Protein AF-A0A0L0N4A6-F1 (afdb_monomer_lite)

Radius of gyration: 18.91 Å; chains: 1; bounding box: 53×48×50 Å

Secondary structure (DSSP, 8-state):
-----------THHHHHHHHHHHGGGGTTTS-THHHHHHHHHHTT-HHHHHHHHHHHHHHHHTT--HHHHHHHHHHS-SSHHHHHHHHHTT--HHHHHHHHHHHHSSSPEEHHHHHHHHH--TT----SHHHHHHH----SSHHHHHHHHHHHTTTSEEE-TTT-EEEE--

pLDDT: mean 84.16, std 12.58, range [36.59, 94.56]

Structure (mmCIF, N/CA/C/O backbone):
data_AF-A0A0L0N4A6-F1
#
_entry.id   AF-A0A0L0N4A6-F1
#
loop_
_atom_site.group_PDB
_atom_site.id
_atom_site.type_symbol
_atom_site.label_atom_id
_atom_site.label_alt_id
_atom_site.label_comp_id
_atom_site.label_asym_id
_atom_site.label_entity_id
_atom_site.label_seq_id
_atom_site.pdbx_PDB_ins_code
_atom_site.Cartn_x
_atom_site.Cartn_y
_atom_site.Cartn_z
_atom_site.occupancy
_atom_site.B_iso_or_equiv
_atom_site.auth_seq_id
_atom_site.auth_comp_id
_atom_site.auth_asym_id
_atom_site.auth_atom_id
_atom_site.pdbx_PDB_model_num
ATOM 1 N N . MET A 1 1 ? -28.855 -33.349 -6.195 1.00 36.59 1 MET A N 1
ATOM 2 C CA . MET A 1 1 ? -28.254 -33.006 -4.891 1.00 36.59 1 MET A CA 1
ATOM 3 C C . MET A 1 1 ? -27.070 -32.122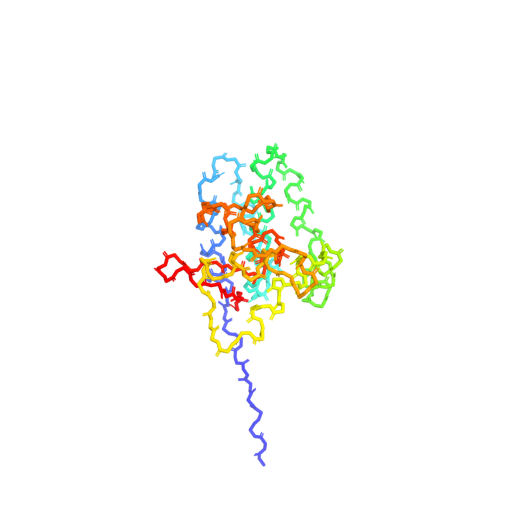 -5.211 1.00 36.59 1 MET A C 1
ATOM 5 O O . MET A 1 1 ? -25.987 -32.634 -5.456 1.00 36.59 1 MET A O 1
ATOM 9 N N . ASP A 1 2 ? -27.329 -30.823 -5.337 1.00 40.59 2 ASP A N 1
ATOM 10 C CA . ASP A 1 2 ? -26.303 -29.819 -5.601 1.00 40.59 2 ASP A CA 1
ATOM 11 C C . ASP A 1 2 ? -25.664 -29.442 -4.270 1.00 40.59 2 ASP A C 1
ATOM 13 O O . ASP A 1 2 ? -26.293 -28.820 -3.415 1.00 40.59 2 ASP A O 1
ATOM 17 N N . SER A 1 3 ? -24.429 -29.894 -4.071 1.00 43.84 3 SER A N 1
ATOM 18 C CA . SER A 1 3 ? -23.597 -29.467 -2.953 1.00 43.84 3 SER A CA 1
ATOM 19 C C . SER A 1 3 ? -23.119 -28.049 -3.246 1.00 43.84 3 SER A C 1
ATOM 21 O O . SER A 1 3 ? -22.097 -27.851 -3.900 1.00 43.84 3 SER A O 1
ATOM 23 N N . VAL A 1 4 ? -23.890 -27.061 -2.795 1.00 46.34 4 VAL A N 1
ATOM 24 C CA . VAL A 1 4 ? -23.433 -25.677 -2.676 1.00 46.34 4 VAL A CA 1
ATOM 25 C C . VAL A 1 4 ? -22.243 -25.698 -1.722 1.00 46.34 4 VAL A C 1
ATOM 27 O O . VAL A 1 4 ? -22.386 -26.035 -0.550 1.00 46.34 4 VAL A O 1
ATOM 30 N N . PHE A 1 5 ? -21.050 -25.407 -2.237 1.00 44.72 5 PHE A N 1
ATOM 31 C CA . PHE A 1 5 ? -19.898 -25.103 -1.399 1.00 44.72 5 PHE A CA 1
ATOM 32 C C . PHE A 1 5 ? -20.182 -23.763 -0.712 1.00 44.72 5 PHE A C 1
ATOM 34 O O . PHE A 1 5 ? -19.857 -22.702 -1.238 1.00 44.72 5 PHE A O 1
ATOM 41 N N . GLU A 1 6 ? -20.848 -23.808 0.440 1.00 45.41 6 GLU A N 1
ATOM 42 C CA . GLU A 1 6 ? -20.825 -22.706 1.394 1.00 45.41 6 GLU A CA 1
ATOM 43 C C . GLU A 1 6 ? -19.386 -22.584 1.899 1.00 45.41 6 GLU A C 1
ATOM 45 O O . GLU A 1 6 ? -18.898 -23.395 2.688 1.00 45.41 6 GLU A O 1
ATOM 50 N N . ILE A 1 7 ? -18.675 -21.593 1.366 1.00 49.31 7 ILE A N 1
ATOM 51 C CA . ILE A 1 7 ? -17.416 -21.131 1.934 1.00 49.31 7 ILE A CA 1
ATOM 52 C C . ILE A 1 7 ? -17.796 -20.475 3.258 1.00 49.31 7 ILE A C 1
ATOM 54 O O . ILE A 1 7 ? -18.388 -19.396 3.278 1.00 49.31 7 ILE A O 1
ATOM 58 N N . TRP A 1 8 ? -17.504 -21.162 4.358 1.00 42.06 8 TRP A N 1
ATOM 59 C CA . TRP A 1 8 ? -17.584 -20.588 5.690 1.00 42.06 8 TRP A CA 1
ATOM 60 C C . TRP A 1 8 ? -16.612 -19.415 5.727 1.00 42.06 8 TRP A C 1
ATOM 62 O O . TRP A 1 8 ? -15.401 -19.601 5.631 1.00 42.06 8 TRP A O 1
ATOM 72 N N . VAL A 1 9 ? -17.149 -18.199 5.791 1.00 53.69 9 VAL A N 1
ATOM 73 C CA . VAL A 1 9 ? -16.352 -17.021 6.115 1.00 53.69 9 VAL A CA 1
ATOM 74 C C . VAL A 1 9 ? -15.938 -17.219 7.567 1.00 53.69 9 VAL A C 1
ATOM 76 O O . VAL A 1 9 ? -16.757 -17.047 8.468 1.00 53.69 9 VAL A O 1
ATOM 79 N N . GLU A 1 10 ? -14.711 -17.690 7.787 1.00 56.16 10 GLU A N 1
ATOM 80 C CA . GLU A 1 10 ? -14.108 -17.688 9.118 1.00 56.16 10 GLU A CA 1
ATOM 81 C C . GLU A 1 10 ? -14.240 -16.282 9.725 1.00 56.16 10 GLU A C 1
ATOM 83 O O . GLU A 1 10 ? -14.177 -15.280 9.006 1.00 56.16 10 GLU A O 1
ATOM 88 N N . GLU A 1 11 ? -14.464 -16.203 11.041 1.00 66.69 11 GLU A N 1
ATOM 89 C CA . GLU A 1 11 ? -14.504 -14.948 11.804 1.00 66.69 11 GLU A CA 1
ATOM 90 C C . GLU A 1 11 ? -13.134 -14.246 11.761 1.00 66.69 11 GLU A C 1
ATOM 92 O O . GLU A 1 11 ? -12.352 -14.267 12.709 1.00 66.69 11 GLU A O 1
ATOM 97 N N . ASN A 1 12 ? -12.844 -13.586 10.642 1.00 83.00 12 ASN A N 1
ATOM 98 C CA . ASN A 1 12 ? -11.563 -12.939 10.374 1.00 83.00 12 ASN A CA 1
ATOM 99 C C . ASN A 1 12 ? -11.337 -11.692 11.246 1.00 83.00 12 ASN A C 1
ATOM 101 O O . ASN A 1 12 ? -10.237 -11.149 11.290 1.00 83.00 12 ASN A O 1
ATOM 105 N N . ASP A 1 13 ? -12.370 -11.209 11.941 1.00 86.81 13 ASP A N 1
ATOM 106 C CA . ASP A 1 13 ? -12.314 -9.987 12.747 1.00 86.81 13 ASP A CA 1
ATOM 107 C C . ASP A 1 13 ? -11.304 -10.097 13.900 1.00 86.81 13 ASP A C 1
ATOM 109 O O . ASP A 1 13 ? -10.650 -9.110 14.248 1.00 86.81 13 ASP A O 1
ATOM 113 N N . SER A 1 14 ? -11.124 -11.298 14.465 1.00 89.69 14 SER A N 1
ATOM 114 C CA . SER A 1 14 ? -10.111 -11.543 15.498 1.00 89.69 14 SER A CA 1
ATOM 115 C C . SER A 1 14 ? -8.699 -11.354 14.939 1.00 89.69 14 SER A C 1
ATOM 117 O O . SER A 1 14 ? -7.911 -10.577 15.490 1.00 89.69 14 SER A O 1
ATOM 119 N N . ASP A 1 15 ? -8.402 -11.994 13.807 1.00 91.19 15 ASP A N 1
ATOM 120 C CA . ASP A 1 15 ? -7.093 -11.921 13.154 1.00 91.19 15 ASP A CA 1
ATOM 121 C C . ASP A 1 15 ? -6.809 -10.521 12.611 1.00 91.19 15 ASP A C 1
ATOM 123 O O . ASP A 1 15 ? -5.707 -9.997 12.785 1.00 91.19 15 ASP A O 1
ATOM 127 N N . ILE A 1 16 ? -7.823 -9.856 12.052 1.00 92.81 16 ILE A N 1
ATOM 128 C CA . ILE A 1 16 ? -7.746 -8.451 11.645 1.00 92.81 16 ILE A CA 1
ATOM 129 C C . ILE A 1 16 ? -7.431 -7.565 12.853 1.00 92.81 16 ILE A C 1
ATOM 131 O O . ILE A 1 16 ? -6.527 -6.736 12.773 1.00 92.81 16 ILE A O 1
ATOM 135 N N . SER A 1 17 ? -8.109 -7.743 13.991 1.00 93.38 17 SER A N 1
ATOM 136 C CA . SER A 1 17 ? -7.821 -6.973 15.210 1.00 93.38 17 SER A CA 1
ATOM 137 C C . SER A 1 17 ? -6.382 -7.187 15.680 1.00 93.38 17 SER A C 1
ATOM 139 O O . SER A 1 17 ? -5.707 -6.219 16.043 1.00 93.38 17 SER A O 1
ATOM 141 N N . ILE A 1 18 ? -5.891 -8.432 15.669 1.00 93.38 18 ILE A N 1
ATOM 142 C CA . ILE A 1 18 ? -4.504 -8.758 16.030 1.00 93.38 18 ILE A CA 1
ATOM 143 C C . ILE A 1 18 ? -3.531 -8.056 15.079 1.00 93.38 18 ILE A C 1
ATOM 145 O O . ILE A 1 18 ? -2.622 -7.365 15.545 1.00 93.38 18 ILE A O 1
ATOM 149 N N . PHE A 1 19 ? -3.755 -8.173 13.770 1.00 92.31 19 PHE A N 1
ATOM 150 C CA . PHE A 1 19 ? -2.946 -7.537 12.733 1.00 92.31 19 PHE A CA 1
ATOM 151 C C . PHE A 1 19 ? -2.911 -6.010 12.896 1.00 92.31 19 PHE A C 1
ATOM 153 O O . PHE A 1 19 ? -1.839 -5.429 13.066 1.00 92.31 19 PHE A O 1
ATOM 160 N N . VAL A 1 20 ? -4.074 -5.353 12.943 1.00 93.19 20 VAL A N 1
ATOM 161 C CA . VAL A 1 20 ? -4.190 -3.890 13.058 1.00 93.19 20 VAL A CA 1
ATOM 162 C C . VAL A 1 20 ? -3.515 -3.386 14.337 1.00 93.19 20 VAL A C 1
ATOM 164 O O . VAL A 1 20 ? -2.773 -2.402 14.313 1.00 93.19 20 VAL A O 1
ATOM 167 N N . LYS A 1 21 ? -3.736 -4.059 15.474 1.00 91.88 21 LYS A N 1
ATOM 168 C CA . LYS A 1 21 ? -3.115 -3.684 16.756 1.00 91.88 21 LYS A CA 1
ATOM 169 C C . LYS A 1 21 ? -1.612 -3.936 16.777 1.00 91.88 21 LYS A C 1
ATOM 171 O O . LYS A 1 21 ? -0.921 -3.229 17.516 1.00 91.88 21 LYS A O 1
ATOM 176 N N . GLY A 1 22 ? -1.133 -4.933 16.035 1.00 91.56 22 GLY A N 1
ATOM 177 C CA . GLY A 1 22 ? 0.280 -5.245 15.846 1.00 91.56 22 GLY A CA 1
ATOM 178 C C . GLY A 1 22 ? 0.986 -4.166 15.033 1.00 91.56 22 GLY A C 1
ATOM 179 O O . GLY A 1 22 ? 1.928 -3.554 15.532 1.00 91.56 22 GLY A O 1
ATOM 180 N N . GLU A 1 23 ? 0.470 -3.846 13.849 1.00 90.31 23 GLU A N 1
ATOM 181 C CA . GLU A 1 23 ? 1.063 -2.849 12.947 1.00 90.31 23 GLU A CA 1
ATOM 182 C C . GLU A 1 23 ? 1.046 -1.434 13.539 1.00 90.31 23 GLU A C 1
ATOM 184 O O . GLU A 1 23 ? 2.020 -0.689 13.454 1.00 90.31 23 GLU A O 1
ATOM 189 N N . LEU A 1 24 ? -0.042 -1.059 14.216 1.00 89.06 24 LEU A N 1
ATOM 190 C CA . LEU A 1 24 ? -0.170 0.264 14.833 1.00 89.06 24 LEU A CA 1
ATOM 191 C C . LEU A 1 24 ? 0.469 0.330 16.234 1.00 89.06 24 LEU A C 1
ATOM 193 O O . LEU A 1 24 ? 0.452 1.383 16.878 1.00 89.06 24 LEU A O 1
ATOM 197 N N . SER A 1 25 ? 1.049 -0.774 16.728 1.00 84.25 25 SER A N 1
ATOM 198 C CA . SER A 1 25 ? 1.611 -0.856 18.084 1.00 84.25 25 SER A CA 1
ATOM 199 C C . SER A 1 25 ? 2.742 0.146 18.324 1.00 84.25 25 SER A C 1
ATOM 201 O O . SER A 1 25 ? 2.808 0.755 19.395 1.00 84.25 25 SER A O 1
ATOM 203 N N . SER A 1 26 ? 3.580 0.373 17.311 1.00 75.12 26 SER A N 1
ATOM 204 C CA . SER A 1 26 ? 4.723 1.288 17.362 1.00 75.12 26 SER A CA 1
ATOM 205 C C . SER A 1 26 ? 4.315 2.754 17.550 1.00 75.12 26 SER A C 1
ATOM 207 O O . SER A 1 26 ? 5.129 3.565 17.984 1.00 75.12 26 SER A O 1
ATOM 209 N N . PHE A 1 27 ? 3.045 3.086 17.292 1.00 71.12 27 PHE A N 1
ATOM 210 C CA . PHE A 1 27 ? 2.497 4.443 17.358 1.00 71.12 27 PHE A CA 1
ATOM 211 C C . PHE A 1 27 ? 1.447 4.612 18.467 1.00 71.12 27 PHE A C 1
ATOM 213 O O . PHE A 1 27 ? 0.787 5.647 18.546 1.00 71.12 27 PHE A O 1
ATOM 220 N N . ARG A 1 28 ? 1.311 3.630 19.375 1.00 61.84 28 ARG A N 1
ATOM 221 C CA . ARG A 1 28 ? 0.302 3.607 20.460 1.00 61.84 28 ARG A CA 1
ATOM 222 C C . ARG A 1 28 ? 0.258 4.860 21.332 1.00 61.84 28 ARG A C 1
ATOM 224 O O . ARG A 1 28 ? -0.796 5.185 21.861 1.00 61.84 28 ARG A O 1
ATOM 231 N N . VAL A 1 29 ? 1.379 5.566 21.488 1.00 61.25 29 VAL A N 1
ATOM 232 C CA . VAL A 1 29 ? 1.428 6.818 22.267 1.00 61.25 29 VAL A CA 1
ATOM 233 C C . VAL A 1 29 ? 0.591 7.919 21.607 1.00 61.25 29 VAL A C 1
ATOM 235 O O . VAL A 1 29 ? 0.015 8.753 22.300 1.00 61.25 29 VAL A O 1
ATOM 238 N N . ARG A 1 30 ? 0.501 7.914 20.272 1.00 62.69 30 ARG A N 1
ATOM 239 C CA . ARG A 1 30 ? -0.214 8.916 19.474 1.00 62.69 30 ARG A CA 1
ATOM 240 C C . ARG A 1 30 ? -1.551 8.413 18.938 1.00 62.69 30 ARG A C 1
ATOM 242 O O . ARG A 1 30 ? -2.402 9.239 18.641 1.00 62.69 30 ARG A O 1
ATOM 249 N N . MET A 1 31 ? -1.753 7.097 18.875 1.00 68.00 31 MET A N 1
ATOM 250 C CA . MET A 1 31 ? -2.943 6.443 18.328 1.00 68.00 31 MET A CA 1
ATOM 251 C C . MET A 1 31 ? -3.779 5.787 19.441 1.00 68.00 31 MET A C 1
ATOM 253 O O . MET A 1 31 ? -3.418 4.707 19.916 1.00 68.00 31 MET A O 1
ATOM 257 N N . PRO A 1 32 ? -4.899 6.408 19.865 1.00 72.31 32 PRO A N 1
ATOM 258 C CA . PRO A 1 32 ? -5.831 5.804 20.813 1.00 72.31 32 PRO A CA 1
ATOM 259 C C . PRO A 1 32 ? -6.369 4.471 20.290 1.00 72.31 32 PRO A C 1
ATOM 261 O O . PRO A 1 32 ? -6.488 4.289 19.078 1.00 72.31 32 PRO A O 1
ATOM 264 N N . SER A 1 33 ? -6.794 3.581 21.195 1.00 74.69 33 SER A N 1
ATOM 265 C CA . SER A 1 33 ? -7.414 2.289 20.840 1.00 74.69 33 SER A CA 1
ATOM 266 C C . SER A 1 33 ? -8.614 2.422 19.892 1.00 74.69 33 SER A C 1
ATOM 268 O O . SER A 1 33 ? -8.887 1.505 19.128 1.00 74.69 33 SER A O 1
ATOM 270 N N . ALA A 1 34 ? -9.251 3.596 19.864 1.00 85.31 34 ALA A N 1
ATOM 271 C CA . ALA A 1 34 ? -10.351 3.915 18.965 1.00 85.31 34 ALA A CA 1
ATOM 272 C C . ALA A 1 34 ? -10.019 3.732 17.472 1.00 85.31 34 ALA A C 1
ATOM 274 O O . ALA A 1 34 ? -10.884 3.278 16.731 1.00 85.31 34 ALA A O 1
ATOM 275 N N . ILE A 1 35 ? -8.799 4.049 17.008 1.00 90.31 35 ILE A N 1
ATOM 276 C CA . ILE A 1 35 ? -8.467 3.897 15.578 1.00 90.31 35 ILE A CA 1
ATOM 277 C C . ILE A 1 35 ? -8.302 2.417 15.190 1.00 90.31 35 ILE A C 1
ATOM 279 O O . ILE A 1 35 ? -8.948 2.000 14.229 1.00 90.31 35 ILE A O 1
ATOM 283 N N . PRO A 1 36 ? -7.512 1.595 15.913 1.00 92.19 36 PRO A N 1
ATOM 284 C CA . PRO A 1 36 ? -7.466 0.154 15.669 1.00 92.19 36 PRO A CA 1
ATOM 285 C C . PRO A 1 36 ? -8.838 -0.532 15.691 1.00 92.19 36 PRO A C 1
ATOM 287 O O . PRO A 1 36 ? -9.130 -1.350 14.817 1.00 92.19 36 PRO A O 1
ATOM 290 N N . ASP A 1 37 ? -9.686 -0.187 16.662 1.00 91.81 37 ASP A N 1
ATOM 291 C CA . ASP A 1 37 ? -11.013 -0.793 16.795 1.00 91.81 37 ASP A CA 1
ATOM 292 C C . ASP A 1 37 ? -11.936 -0.359 15.637 1.00 91.81 37 ASP A C 1
ATOM 294 O O . ASP A 1 37 ? -12.605 -1.202 15.040 1.00 91.81 37 ASP A O 1
ATOM 298 N N . LEU A 1 38 ? -11.879 0.915 15.220 1.00 93.50 38 LEU A N 1
ATOM 299 C CA . LEU A 1 38 ? -12.622 1.432 14.062 1.00 93.50 38 LEU A CA 1
ATOM 300 C C . LEU A 1 38 ? -12.229 0.739 12.747 1.00 93.50 38 LEU A C 1
ATOM 302 O O . LEU A 1 38 ? -13.088 0.447 11.915 1.00 93.50 38 LEU A O 1
ATOM 306 N N . ILE A 1 39 ? -10.933 0.497 12.531 1.00 94.25 39 ILE A N 1
ATOM 307 C CA . ILE A 1 39 ? -10.451 -0.209 11.334 1.00 94.25 39 ILE A CA 1
ATOM 308 C C . ILE A 1 39 ? -10.964 -1.650 11.341 1.00 94.25 39 ILE A C 1
ATOM 310 O O . ILE A 1 39 ? -11.469 -2.115 10.322 1.00 94.25 39 ILE A O 1
ATOM 314 N N . THR A 1 40 ? -10.870 -2.331 12.486 1.00 93.75 40 THR A N 1
ATOM 315 C CA . THR A 1 40 ? -11.334 -3.718 12.639 1.00 93.75 40 THR A CA 1
ATOM 316 C C . THR A 1 40 ? -12.823 -3.833 12.314 1.00 93.75 40 THR A C 1
ATOM 318 O O . THR A 1 40 ? -13.2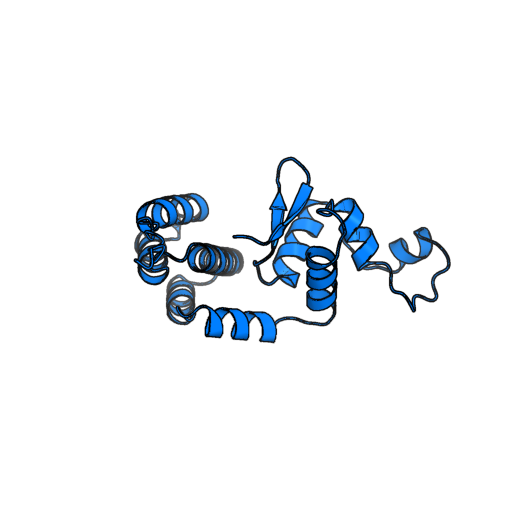04 -4.627 11.460 1.00 93.75 40 THR A O 1
ATOM 321 N N . GLU A 1 41 ? -13.659 -2.985 12.919 1.00 93.31 41 GLU A N 1
ATOM 322 C CA . GLU A 1 41 ? -15.109 -2.985 12.695 1.00 93.31 41 GLU A CA 1
ATOM 323 C C . GLU A 1 41 ? -15.462 -2.739 11.219 1.00 93.31 41 GLU A C 1
ATOM 325 O O . GLU A 1 41 ? -16.314 -3.408 10.626 1.00 93.31 41 GLU A O 1
ATOM 330 N N . ARG A 1 42 ? -14.798 -1.765 10.586 1.00 93.75 42 ARG A N 1
ATOM 331 C CA . ARG A 1 42 ? -15.113 -1.405 9.201 1.00 93.75 42 ARG A CA 1
ATOM 332 C C . ARG A 1 42 ? -14.644 -2.436 8.188 1.00 93.75 42 ARG A C 1
ATOM 334 O O . ARG A 1 42 ? -15.310 -2.551 7.153 1.00 93.75 42 ARG A O 1
ATOM 341 N N . ALA A 1 43 ? -13.568 -3.164 8.486 1.00 91.88 43 ALA A N 1
ATOM 342 C CA . ALA A 1 43 ? -13.026 -4.204 7.620 1.00 91.88 43 ALA A CA 1
ATOM 343 C C . ALA A 1 43 ? -14.046 -5.314 7.347 1.00 91.88 43 ALA A C 1
ATOM 345 O O . ALA A 1 43 ? -14.085 -5.816 6.228 1.00 91.88 43 ALA A O 1
ATOM 346 N N . ASN A 1 44 ? -14.918 -5.639 8.312 1.00 89.69 44 ASN A N 1
ATOM 347 C CA . ASN A 1 44 ? -16.033 -6.577 8.126 1.00 89.69 44 ASN A CA 1
ATOM 348 C C . ASN A 1 44 ? -15.577 -7.923 7.540 1.00 89.69 44 ASN A C 1
ATOM 350 O O . ASN A 1 44 ? -16.079 -8.356 6.498 1.00 89.69 44 ASN A O 1
ATOM 354 N N . GLY A 1 45 ? -14.551 -8.518 8.148 1.00 88.25 45 GLY A N 1
ATOM 355 C CA . GLY A 1 45 ? -13.898 -9.734 7.666 1.00 88.25 45 GLY A CA 1
ATOM 356 C C . GLY A 1 45 ? -12.955 -9.576 6.460 1.00 88.25 45 GLY A C 1
ATOM 357 O O . GLY A 1 45 ? -12.240 -10.521 6.123 1.00 88.25 45 GLY A O 1
ATOM 358 N N . VAL A 1 46 ? -12.889 -8.408 5.807 1.00 89.44 46 VAL A N 1
ATOM 359 C CA . VAL A 1 46 ? -12.058 -8.189 4.609 1.00 89.44 46 VAL A CA 1
ATOM 360 C C . VAL A 1 46 ? -10.637 -7.769 4.995 1.00 89.44 46 VAL A C 1
ATOM 362 O O . VAL A 1 46 ? -10.350 -6.589 5.211 1.00 89.44 46 VAL A O 1
ATOM 365 N N . PHE A 1 47 ? -9.712 -8.730 5.023 1.00 89.81 47 PHE A N 1
ATOM 366 C CA . PHE A 1 47 ? -8.322 -8.490 5.428 1.00 89.81 47 PHE A CA 1
ATOM 367 C C . PHE A 1 47 ? -7.602 -7.466 4.537 1.00 89.81 47 PHE A C 1
ATOM 369 O O . PHE A 1 47 ? -6.965 -6.541 5.041 1.00 89.81 47 PHE A O 1
ATOM 376 N N . LEU A 1 48 ? -7.772 -7.560 3.212 1.00 88.88 48 LEU A N 1
ATOM 377 C CA . LEU A 1 48 ? -7.179 -6.608 2.266 1.00 88.88 48 LEU A CA 1
ATOM 378 C C . LEU A 1 48 ? -7.600 -5.159 2.561 1.00 88.88 48 LEU A C 1
ATOM 380 O O . LEU A 1 48 ? -6.802 -4.233 2.415 1.00 88.88 48 LEU A O 1
ATOM 384 N N . TRP A 1 49 ? -8.840 -4.954 3.014 1.00 93.50 49 TRP A N 1
ATOM 385 C CA . TRP A 1 49 ? -9.321 -3.635 3.411 1.00 93.50 49 TRP A CA 1
ATOM 386 C C . TRP A 1 49 ? -8.555 -3.124 4.631 1.00 93.50 49 TRP A C 1
ATOM 388 O O . TRP A 1 49 ? -8.016 -2.017 4.596 1.00 93.50 49 TRP A O 1
ATOM 398 N N . ALA A 1 50 ? -8.451 -3.946 5.680 1.00 93.94 50 ALA A N 1
ATOM 399 C CA . ALA A 1 50 ? -7.714 -3.597 6.891 1.00 93.94 50 ALA A CA 1
ATOM 400 C C . ALA A 1 50 ? -6.250 -3.266 6.578 1.00 93.94 50 ALA A C 1
ATOM 402 O O . ALA A 1 50 ? -5.750 -2.230 7.014 1.00 93.94 50 ALA A O 1
ATOM 403 N N . TRP A 1 51 ? -5.594 -4.085 5.754 1.00 91.94 51 TRP A N 1
ATOM 404 C CA . TRP A 1 51 ? -4.229 -3.856 5.286 1.00 91.94 51 TRP A CA 1
ATOM 405 C C . TRP A 1 51 ? -4.055 -2.489 4.609 1.00 91.94 51 TRP A C 1
ATOM 407 O O . TRP A 1 51 ? -3.199 -1.690 4.998 1.00 91.94 51 TRP A O 1
ATOM 417 N N . LEU A 1 52 ? -4.887 -2.191 3.607 1.00 92.56 52 LEU A N 1
ATOM 418 C CA . LEU A 1 52 ? -4.797 -0.947 2.838 1.00 92.56 52 LEU A CA 1
ATOM 419 C C . LEU A 1 52 ? -5.059 0.290 3.698 1.00 92.56 52 LEU A C 1
ATOM 421 O O . LEU A 1 52 ? -4.469 1.349 3.465 1.00 92.56 52 LEU A O 1
ATOM 425 N N . VAL A 1 53 ? -5.952 0.173 4.680 1.00 93.56 53 VAL A N 1
ATOM 426 C CA . VAL A 1 53 ? -6.270 1.266 5.597 1.00 93.56 53 VAL A CA 1
ATOM 427 C C . VAL A 1 53 ? -5.163 1.462 6.623 1.00 93.56 53 VAL A C 1
ATOM 429 O O . VAL A 1 53 ? -4.755 2.601 6.831 1.00 93.56 53 VAL A O 1
ATOM 432 N N . VAL A 1 54 ? -4.612 0.391 7.200 1.00 93.38 54 VAL A N 1
ATOM 433 C CA . VAL A 1 54 ? -3.448 0.473 8.097 1.00 93.38 54 VAL A CA 1
ATOM 434 C C . VAL A 1 54 ? -2.285 1.177 7.405 1.00 93.38 54 VAL A C 1
ATOM 436 O O . VAL A 1 54 ? -1.709 2.092 7.988 1.00 93.38 54 VAL A O 1
ATOM 439 N N . LYS A 1 55 ? -1.992 0.850 6.141 1.00 89.94 55 LYS A N 1
ATOM 440 C CA . LYS A 1 55 ? -0.954 1.554 5.372 1.00 89.94 55 LYS A CA 1
ATOM 441 C C . LYS A 1 55 ? -1.214 3.047 5.235 1.00 89.94 55 LYS A C 1
ATOM 443 O O . LYS A 1 55 ? -0.343 3.844 5.559 1.00 89.94 55 LYS A O 1
ATOM 448 N N . GLN A 1 56 ? -2.422 3.431 4.827 1.00 90.56 56 GLN A N 1
ATOM 449 C CA . GLN A 1 56 ? -2.787 4.847 4.714 1.00 90.56 56 GLN A CA 1
ATOM 450 C C . GLN A 1 56 ? -2.682 5.580 6.054 1.00 90.56 56 GLN A C 1
ATOM 452 O O . GLN A 1 56 ? -2.277 6.738 6.102 1.00 90.56 56 GLN A O 1
ATOM 457 N N . VAL A 1 57 ? -3.045 4.911 7.146 1.00 92.19 57 VAL A N 1
ATOM 458 C CA . VAL A 1 57 ? -2.935 5.448 8.503 1.00 92.19 57 VAL A CA 1
ATOM 459 C C . VAL A 1 57 ? -1.471 5.649 8.899 1.00 92.19 57 VAL A C 1
ATOM 461 O O . VAL A 1 57 ? -1.140 6.708 9.425 1.00 92.19 57 VAL A O 1
ATOM 464 N N . LEU A 1 58 ? -0.598 4.679 8.617 1.00 89.75 58 LEU A N 1
ATOM 465 C CA . LEU A 1 58 ? 0.842 4.779 8.869 1.00 89.75 58 LEU A CA 1
ATOM 466 C C . LEU A 1 58 ? 1.490 5.900 8.045 1.00 89.75 58 LEU A C 1
ATOM 468 O O . LEU A 1 58 ? 2.255 6.689 8.597 1.00 89.75 58 LEU A O 1
ATOM 472 N N . ASP A 1 59 ? 1.133 6.025 6.764 1.00 88.88 59 ASP A N 1
ATOM 473 C CA . ASP A 1 59 ? 1.619 7.100 5.891 1.00 88.88 59 ASP A CA 1
ATOM 474 C C . ASP A 1 59 ? 1.209 8.480 6.436 1.00 88.88 59 ASP A C 1
ATOM 476 O O . ASP A 1 59 ? 2.041 9.374 6.592 1.00 88.88 59 ASP A O 1
ATOM 480 N N . LEU A 1 60 ? -0.062 8.648 6.819 1.00 90.31 60 LEU A N 1
ATOM 481 C CA . LEU A 1 60 ? -0.564 9.889 7.419 1.00 90.31 60 LEU A CA 1
ATOM 482 C C . LEU A 1 60 ? 0.119 10.216 8.749 1.00 90.31 60 LEU A C 1
ATOM 484 O O . LEU A 1 60 ? 0.404 11.382 9.033 1.00 90.31 60 LEU A O 1
ATOM 488 N N . GLU A 1 61 ? 0.368 9.206 9.576 1.00 88.69 61 GLU A N 1
ATOM 489 C CA . GLU A 1 61 ? 1.054 9.369 10.854 1.00 88.69 61 GLU A CA 1
ATOM 490 C C . GLU A 1 61 ? 2.502 9.835 10.647 1.00 88.69 61 GLU A C 1
ATOM 492 O O . GLU A 1 61 ? 2.940 10.783 11.308 1.00 88.69 61 GLU A O 1
ATOM 497 N N . MET A 1 62 ? 3.210 9.243 9.676 1.00 87.62 62 MET A N 1
ATOM 498 C CA . MET A 1 62 ? 4.554 9.653 9.255 1.00 87.62 62 MET A CA 1
ATOM 499 C C . MET A 1 62 ? 4.589 11.082 8.696 1.00 87.62 62 MET A C 1
ATOM 501 O O . MET A 1 62 ? 5.543 11.816 8.948 1.00 87.62 62 MET A O 1
ATOM 505 N N . GLU A 1 63 ? 3.539 11.507 7.993 1.00 89.69 63 GLU A N 1
ATOM 506 C CA . GLU A 1 63 ? 3.350 12.894 7.542 1.00 89.69 63 GLU A CA 1
ATOM 507 C C . GLU A 1 63 ? 2.986 13.863 8.684 1.00 89.69 63 GLU A C 1
ATOM 509 O O . GLU A 1 63 ? 2.855 15.071 8.472 1.00 89.69 63 GLU A O 1
ATOM 514 N N . GLY A 1 64 ? 2.802 13.362 9.907 1.00 87.94 64 GLY A N 1
ATOM 515 C CA . GLY A 1 64 ? 2.452 14.175 11.065 1.00 87.94 64 GLY A CA 1
ATOM 516 C C . GLY A 1 64 ? 0.977 14.579 11.118 1.00 87.94 64 GLY A C 1
ATOM 517 O O . GLY A 1 64 ? 0.642 15.509 11.855 1.00 87.94 64 GLY A O 1
ATOM 518 N N . ALA A 1 65 ? 0.086 13.893 10.396 1.00 89.31 65 ALA A N 1
ATOM 519 C CA . ALA A 1 65 ? -1.348 14.166 10.416 1.00 89.31 65 ALA A CA 1
ATOM 520 C C . ALA A 1 65 ? -1.934 14.124 11.839 1.00 89.31 65 ALA A C 1
ATOM 522 O O . ALA A 1 65 ? -1.523 13.351 12.701 1.00 89.31 65 ALA A O 1
ATOM 523 N N . GLY A 1 66 ? -2.928 14.975 12.100 1.00 89.00 66 GLY A N 1
ATOM 524 C CA . GLY A 1 66 ? -3.679 14.926 13.353 1.00 89.00 66 GLY A CA 1
ATOM 525 C C . GLY A 1 66 ? -4.669 13.759 13.379 1.00 89.00 66 GLY A C 1
ATOM 526 O O . GLY A 1 66 ? -5.225 13.393 12.343 1.00 89.00 66 GLY A O 1
ATOM 527 N N . LEU A 1 67 ? -4.978 13.250 14.575 1.00 88.75 67 LEU A N 1
ATOM 528 C CA . LEU A 1 67 ? -5.881 12.106 14.774 1.00 88.75 67 LEU A CA 1
ATOM 529 C C . LEU A 1 67 ? -7.236 12.246 14.070 1.00 88.75 67 LEU A C 1
ATOM 531 O O . LEU A 1 67 ? -7.695 11.306 13.436 1.00 88.75 67 LEU A O 1
ATOM 535 N N . LYS A 1 68 ? -7.844 13.439 14.099 1.00 89.81 68 LYS A N 1
ATOM 536 C CA . LYS A 1 68 ? -9.124 13.694 13.413 1.00 89.81 68 LYS A CA 1
ATOM 537 C C . LYS A 1 68 ? -9.044 13.482 11.898 1.00 89.81 68 LYS A C 1
ATOM 539 O O . LYS A 1 68 ? -10.018 13.057 11.289 1.00 89.81 68 LYS A O 1
ATOM 544 N N . LYS A 1 69 ? -7.897 13.795 11.280 1.00 92.06 69 LYS A N 1
ATOM 545 C CA . LYS A 1 69 ? -7.673 13.569 9.844 1.00 92.06 69 LYS A CA 1
ATOM 546 C C . LYS A 1 69 ? -7.531 12.073 9.564 1.00 92.06 69 LYS A C 1
ATOM 548 O O . LYS A 1 69 ? -8.118 11.595 8.602 1.00 92.06 69 LYS A O 1
ATOM 553 N N . ILE A 1 70 ? -6.796 11.355 10.413 1.00 91.88 70 ILE A N 1
ATOM 554 C CA . ILE A 1 70 ? -6.629 9.898 10.323 1.00 91.88 70 ILE A CA 1
ATOM 555 C C . ILE A 1 70 ? -7.995 9.205 10.430 1.00 91.88 70 ILE A C 1
ATOM 557 O O . ILE A 1 70 ? -8.367 8.440 9.545 1.00 91.88 70 ILE A O 1
ATOM 561 N N . GLU A 1 71 ? -8.781 9.545 11.451 1.00 92.25 71 GLU A N 1
ATOM 562 C CA . GLU A 1 71 ? -10.132 9.013 11.660 1.00 92.25 71 GLU A CA 1
ATOM 563 C C . GLU A 1 71 ? -11.054 9.292 10.464 1.00 92.25 71 GLU A C 1
ATOM 565 O O . GLU A 1 71 ? -11.704 8.385 9.944 1.00 92.25 71 GLU A O 1
ATOM 570 N N . ALA A 1 72 ? -11.058 10.533 9.965 1.00 93.38 72 ALA A N 1
ATOM 571 C CA . ALA A 1 72 ? -11.842 10.903 8.792 1.00 93.38 72 ALA A CA 1
ATOM 572 C C . ALA A 1 72 ? -11.454 10.075 7.558 1.00 93.38 72 ALA A C 1
ATOM 574 O O . ALA A 1 72 ? -12.332 9.621 6.826 1.00 93.38 72 ALA A O 1
ATOM 575 N N . VAL A 1 73 ? -10.158 9.829 7.339 1.00 92.06 73 VAL A N 1
ATOM 576 C CA . VAL A 1 73 ? -9.700 8.994 6.223 1.00 92.06 73 VAL A CA 1
ATOM 577 C C . VAL A 1 73 ? -10.238 7.572 6.363 1.00 92.06 73 VAL A C 1
ATOM 579 O O . VAL A 1 73 ? -10.883 7.104 5.425 1.00 92.06 73 VAL A O 1
ATOM 582 N N . VAL A 1 74 ? -10.098 6.935 7.531 1.00 93.62 74 VAL A N 1
ATOM 583 C CA . VAL A 1 74 ? -10.635 5.582 7.796 1.00 93.62 74 VAL A CA 1
ATOM 584 C C . VAL A 1 74 ? -12.138 5.499 7.482 1.00 93.62 74 VAL A C 1
ATOM 586 O O . VAL A 1 74 ? -12.598 4.536 6.866 1.00 93.62 74 VAL A O 1
ATOM 589 N N . LEU A 1 75 ? -12.908 6.536 7.828 1.00 93.31 75 LEU A N 1
ATOM 590 C CA . LEU A 1 75 ? -14.348 6.604 7.552 1.00 93.31 75 LEU A CA 1
ATOM 591 C C . LEU A 1 75 ? -14.690 6.792 6.062 1.00 93.31 75 LEU A C 1
ATOM 593 O O . LEU A 1 75 ? -15.752 6.345 5.619 1.00 93.31 75 LEU A O 1
ATOM 597 N N . THR A 1 76 ? -13.815 7.434 5.281 1.00 91.94 76 THR A N 1
ATOM 598 C CA . THR A 1 76 ? -14.033 7.713 3.844 1.00 91.94 76 THR A CA 1
ATOM 599 C C . THR A 1 76 ? -13.646 6.569 2.909 1.00 91.94 76 THR A C 1
ATOM 601 O O . THR A 1 76 ? -14.055 6.560 1.737 1.00 91.94 76 THR A O 1
ATOM 604 N N . VAL A 1 77 ? -12.854 5.607 3.391 1.00 90.56 77 VAL A N 1
ATOM 605 C CA . VAL A 1 77 ? -12.488 4.436 2.593 1.00 90.56 77 VAL A CA 1
ATOM 606 C C . VAL A 1 77 ? -13.749 3.578 2.377 1.00 90.56 77 VAL A C 1
ATOM 608 O O . VAL A 1 77 ? -14.412 3.207 3.358 1.00 90.56 77 VAL A O 1
ATOM 611 N N . PRO A 1 78 ? -14.129 3.291 1.111 1.00 90.25 78 PRO A N 1
ATOM 612 C CA . PRO A 1 78 ? -15.284 2.450 0.803 1.00 90.25 78 PRO A CA 1
ATOM 613 C C . PRO A 1 78 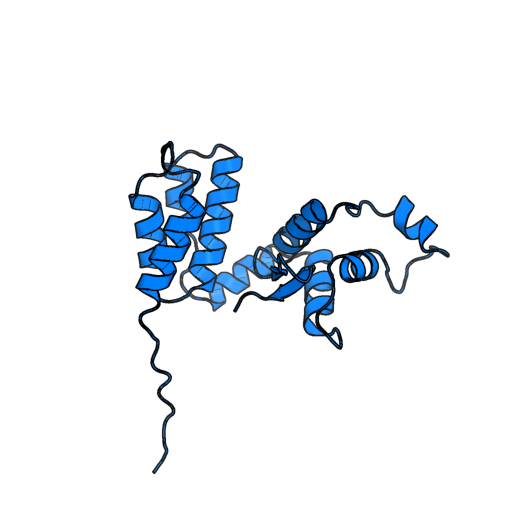? -15.093 1.055 1.381 1.00 90.25 78 PRO A C 1
ATOM 615 O O . PRO A 1 78 ? -13.982 0.536 1.333 1.00 90.25 78 PRO A O 1
ATOM 618 N N . ARG A 1 79 ? -16.160 0.455 1.911 1.00 88.62 79 ARG A N 1
ATOM 619 C CA . ARG A 1 79 ? -16.117 -0.925 2.426 1.00 88.62 79 ARG A CA 1
ATOM 620 C C . ARG A 1 79 ? -16.252 -1.936 1.292 1.00 88.62 79 ARG A C 1
ATOM 622 O O . ARG A 1 79 ? -15.749 -3.046 1.386 1.00 88.62 79 ARG A O 1
ATOM 629 N N . GLU A 1 80 ? -16.924 -1.541 0.217 1.00 86.62 80 GLU A N 1
ATOM 630 C CA . GLU A 1 80 ? -17.150 -2.385 -0.942 1.00 86.62 80 GLU A CA 1
ATOM 631 C C . GLU A 1 80 ? -15.875 -2.489 -1.791 1.00 86.62 80 GLU A C 1
ATOM 633 O O . GLU A 1 80 ? -15.270 -1.477 -2.167 1.00 86.62 80 GLU A O 1
ATOM 638 N N . LEU A 1 81 ? -15.455 -3.726 -2.073 1.00 84.62 81 LEU A N 1
ATOM 639 C CA . LEU A 1 81 ? -14.205 -4.025 -2.774 1.00 84.62 81 LEU A CA 1
ATOM 640 C C . LEU A 1 81 ? -14.160 -3.410 -4.177 1.00 84.62 81 LEU A C 1
ATOM 642 O O . LEU A 1 81 ? -13.127 -2.885 -4.575 1.00 84.62 81 LEU A O 1
ATOM 646 N N . ASP A 1 82 ? -15.271 -3.415 -4.911 1.00 86.06 82 ASP A N 1
ATOM 647 C CA . ASP A 1 82 ? -15.384 -2.815 -6.246 1.00 86.06 82 ASP A CA 1
ATOM 648 C C . ASP A 1 82 ? -15.058 -1.313 -6.226 1.00 86.06 82 ASP A C 1
ATOM 650 O O . ASP A 1 82 ? -14.262 -0.822 -7.035 1.00 86.06 82 ASP A O 1
ATOM 654 N N . LYS A 1 83 ? -15.606 -0.583 -5.250 1.00 89.44 83 LYS A N 1
ATOM 655 C CA . LYS A 1 83 ? -15.338 0.847 -5.060 1.00 89.44 83 LYS A CA 1
ATOM 656 C C . LYS A 1 83 ? -13.916 1.088 -4.573 1.00 89.44 83 LYS A C 1
ATOM 658 O O . LYS A 1 83 ? -13.297 2.075 -4.973 1.00 89.44 83 LYS A O 1
ATOM 663 N N . LEU A 1 84 ? -13.396 0.209 -3.716 1.00 88.50 84 LEU A N 1
ATOM 664 C CA . LEU A 1 84 ? -12.017 0.273 -3.244 1.00 88.50 84 LEU A CA 1
ATOM 665 C C . LEU A 1 84 ? -11.038 0.112 -4.411 1.00 88.50 84 LEU A C 1
ATOM 667 O O . LEU A 1 84 ? -10.211 0.995 -4.624 1.00 88.50 84 LEU A O 1
ATOM 671 N N . TYR A 1 85 ? -11.178 -0.948 -5.209 1.00 87.44 85 TYR A N 1
ATOM 672 C CA . TYR A 1 85 ? -10.346 -1.176 -6.390 1.00 87.44 85 TYR A CA 1
ATOM 673 C C . TYR A 1 85 ? -10.459 -0.034 -7.396 1.00 87.44 85 TYR A C 1
ATOM 675 O O . TYR A 1 85 ? -9.432 0.432 -7.878 1.00 87.44 85 TYR A O 1
ATOM 683 N N . SER A 1 86 ? -11.667 0.477 -7.654 1.00 89.56 86 SER A N 1
ATOM 684 C CA . SER A 1 86 ? -11.862 1.619 -8.559 1.00 89.56 86 SER A CA 1
ATOM 685 C C . SER A 1 86 ? -11.038 2.834 -8.116 1.00 89.56 86 SER A C 1
ATOM 687 O O . SER A 1 86 ? -10.268 3.378 -8.905 1.00 89.56 86 SER A O 1
ATOM 689 N N . LYS A 1 87 ? -11.093 3.191 -6.824 1.00 89.31 87 LYS A N 1
ATOM 690 C CA . LYS A 1 87 ? -10.287 4.289 -6.260 1.00 89.31 87 LYS A CA 1
ATOM 691 C C . LYS A 1 87 ? -8.778 4.036 -6.312 1.00 89.31 87 LYS A C 1
ATOM 693 O O . LYS A 1 87 ? -8.008 4.992 -6.367 1.00 89.31 87 LYS A O 1
ATOM 698 N N . LEU A 1 88 ? -8.335 2.781 -6.218 1.00 89.06 88 LEU A N 1
ATOM 699 C CA . LEU A 1 88 ? -6.913 2.441 -6.332 1.00 89.06 88 LEU A CA 1
ATOM 700 C C . LEU A 1 88 ? -6.444 2.587 -7.780 1.00 89.06 88 LEU A C 1
ATOM 702 O O . LEU A 1 88 ? -5.431 3.234 -8.023 1.00 89.06 88 LEU A O 1
ATOM 706 N N . VAL A 1 89 ? -7.211 2.059 -8.734 1.00 89.06 89 VAL A N 1
ATOM 707 C CA . VAL A 1 89 ? -6.900 2.136 -10.168 1.00 89.06 89 VAL A CA 1
ATOM 708 C C . VAL A 1 89 ? -6.882 3.585 -10.660 1.00 89.06 89 VAL A C 1
ATOM 710 O O . VAL A 1 89 ? -6.010 3.938 -11.445 1.00 89.06 89 VAL A O 1
ATOM 713 N N . GLU A 1 90 ? -7.755 4.457 -10.150 1.00 91.12 90 GLU A N 1
ATOM 714 C CA . GLU A 1 90 ? -7.731 5.899 -10.460 1.00 91.12 90 GLU A CA 1
ATOM 715 C C . GLU A 1 90 ? -6.400 6.585 -10.106 1.00 91.12 90 GLU A C 1
ATOM 717 O O . GLU A 1 90 ? -6.028 7.577 -10.732 1.00 91.12 90 GLU A O 1
ATOM 722 N N . LYS A 1 91 ? -5.666 6.068 -9.113 1.00 89.12 91 LYS A N 1
ATOM 723 C CA . LYS A 1 91 ? -4.356 6.597 -8.701 1.00 89.12 91 LYS A CA 1
ATOM 724 C C . LYS A 1 91 ? -3.193 5.999 -9.495 1.00 89.12 91 LYS A C 1
ATOM 726 O O . LYS A 1 91 ? -2.064 6.469 -9.359 1.00 89.12 91 LYS A O 1
ATOM 731 N N . MET A 1 92 ? -3.436 4.951 -10.279 1.00 92.62 92 MET A N 1
ATOM 732 C CA . MET A 1 92 ? -2.394 4.215 -10.986 1.00 92.62 92 MET A CA 1
ATOM 733 C C . MET A 1 92 ? -2.006 4.904 -12.294 1.00 92.62 92 MET A C 1
ATOM 735 O O . MET A 1 92 ? -2.848 5.329 -13.081 1.00 92.62 92 MET A O 1
ATOM 739 N N . GLY A 1 93 ? -0.698 4.980 -12.538 1.00 92.88 93 GLY A N 1
ATOM 740 C CA . GLY A 1 93 ? -0.127 5.492 -13.785 1.00 92.88 93 GLY A CA 1
ATOM 741 C C . GLY A 1 93 ? 0.416 4.388 -14.695 1.00 92.88 93 GLY A C 1
ATOM 742 O O . GLY A 1 93 ? 0.244 3.194 -14.446 1.00 92.88 93 GLY A O 1
ATOM 743 N N . SER A 1 94 ? 1.158 4.788 -15.731 1.00 90.38 94 SER A N 1
ATOM 744 C CA . SER A 1 94 ? 1.839 3.860 -16.649 1.00 90.38 94 SER A CA 1
ATOM 745 C C . SER A 1 94 ? 2.804 2.913 -15.929 1.00 90.38 94 SER A C 1
ATOM 747 O O . SER A 1 94 ? 2.857 1.726 -16.237 1.00 90.38 94 SER A O 1
ATOM 749 N N . GLU A 1 95 ? 3.530 3.420 -14.931 1.00 90.75 95 GLU A N 1
ATOM 750 C CA . GLU A 1 95 ? 4.476 2.628 -14.138 1.00 90.75 95 GLU A CA 1
ATOM 751 C C . GLU A 1 95 ? 3.765 1.619 -13.225 1.00 90.75 95 GLU A C 1
ATOM 753 O O . GLU A 1 95 ? 4.237 0.497 -13.058 1.00 90.75 95 GLU A O 1
ATOM 758 N N . SER A 1 96 ? 2.600 1.977 -12.677 1.00 94.56 96 SER A N 1
ATOM 759 C CA . SER A 1 96 ? 1.749 1.052 -11.919 1.00 94.56 96 SER A CA 1
ATOM 760 C C . SER A 1 96 ? 1.243 -0.082 -12.802 1.00 94.56 96 SER A C 1
ATOM 762 O O . SER A 1 96 ? 1.330 -1.248 -12.422 1.00 94.56 96 SER A O 1
ATOM 764 N N . LEU A 1 97 ? 0.771 0.248 -14.009 1.00 93.00 97 LEU A N 1
ATOM 765 C CA . LEU A 1 97 ? 0.337 -0.747 -14.986 1.00 93.00 97 LEU A CA 1
ATOM 766 C C . LEU A 1 97 ? 1.485 -1.693 -15.352 1.00 93.00 97 LEU A C 1
ATOM 768 O O . LEU 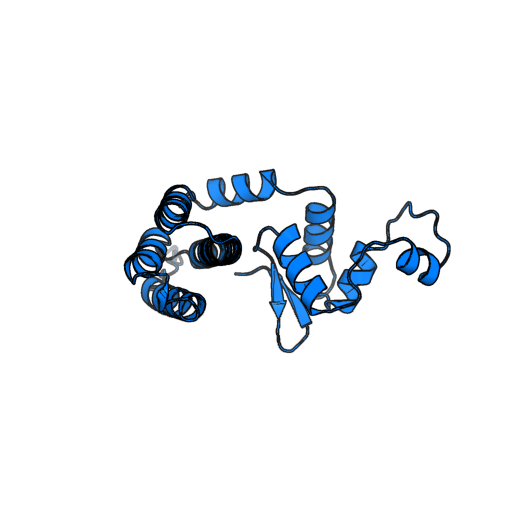A 1 97 ? 1.303 -2.908 -15.328 1.00 93.00 97 LEU A O 1
ATOM 772 N N . LYS A 1 98 ? 2.672 -1.146 -15.633 1.00 92.12 98 LYS A N 1
ATOM 773 C CA . LYS A 1 98 ? 3.872 -1.930 -15.946 1.00 92.12 98 LYS A CA 1
ATOM 774 C C . LYS A 1 98 ? 4.234 -2.885 -14.806 1.00 92.12 98 LYS A C 1
ATOM 776 O O . LYS A 1 98 ? 4.495 -4.059 -15.057 1.00 92.12 98 LYS A O 1
ATOM 781 N N . LEU A 1 99 ? 4.205 -2.407 -13.559 1.00 94.12 99 LEU A N 1
ATOM 782 C CA . LEU A 1 99 ? 4.436 -3.236 -12.376 1.00 94.12 99 LEU A CA 1
ATOM 783 C C . LEU A 1 99 ? 3.428 -4.390 -12.298 1.00 94.12 99 LEU A C 1
ATOM 785 O O . LEU A 1 99 ? 3.827 -5.545 -12.181 1.00 94.12 99 LEU A O 1
ATOM 789 N N . ILE A 1 100 ? 2.134 -4.084 -12.397 1.00 94.00 100 ILE A N 1
ATOM 790 C CA . ILE A 1 100 ? 1.058 -5.080 -12.312 1.00 94.00 100 ILE A CA 1
ATOM 791 C C . ILE A 1 100 ? 1.194 -6.120 -13.424 1.00 94.00 100 ILE A C 1
ATOM 793 O O . ILE A 1 100 ? 1.090 -7.313 -13.158 1.00 94.00 100 ILE A O 1
ATOM 797 N N . GLN A 1 101 ? 1.494 -5.697 -14.653 1.00 93.12 101 GLN A N 1
ATOM 798 C CA . GLN A 1 101 ? 1.732 -6.609 -15.770 1.00 93.12 101 GLN A CA 1
ATOM 799 C C . GLN A 1 101 ? 2.892 -7.566 -15.488 1.00 93.12 101 GLN A C 1
ATOM 801 O O . GLN A 1 101 ? 2.761 -8.763 -15.729 1.00 93.12 101 GLN A O 1
ATOM 806 N N . TRP A 1 102 ? 4.006 -7.075 -14.941 1.00 93.94 102 TRP A N 1
ATOM 807 C CA . TRP A 1 102 ? 5.133 -7.939 -14.593 1.00 93.94 102 TRP A CA 1
ATOM 808 C C . TRP A 1 102 ? 4.809 -8.925 -13.474 1.00 93.94 102 TRP A C 1
ATOM 810 O O . TRP A 1 102 ? 5.268 -10.060 -13.540 1.00 93.94 102 TRP A O 1
ATOM 820 N N . ILE A 1 103 ? 4.002 -8.538 -12.486 1.00 93.00 103 ILE A N 1
ATOM 821 C CA . ILE A 1 103 ? 3.573 -9.458 -11.423 1.00 93.00 103 ILE A CA 1
ATOM 822 C C . ILE A 1 103 ? 2.601 -10.513 -11.979 1.00 93.00 103 ILE A C 1
ATOM 824 O O . ILE A 1 103 ? 2.742 -11.691 -11.667 1.00 93.00 103 ILE A O 1
ATOM 828 N N . CYS A 1 104 ? 1.648 -10.121 -12.832 1.00 92.56 104 CYS A N 1
ATOM 829 C CA . CYS A 1 104 ? 0.616 -11.018 -13.365 1.00 92.56 104 CYS A CA 1
ATOM 830 C C . CYS A 1 104 ? 1.115 -11.972 -14.458 1.00 92.56 104 CYS A C 1
ATOM 832 O O . CYS A 1 104 ? 0.629 -13.096 -14.555 1.00 92.56 104 CYS A O 1
ATOM 834 N N . PHE A 1 105 ? 2.018 -11.513 -15.327 1.00 92.25 105 PHE A N 1
ATOM 835 C CA . PHE A 1 105 ? 2.388 -12.232 -16.551 1.00 92.25 105 PHE A CA 1
ATOM 836 C C . PHE A 1 105 ? 3.793 -12.838 -16.516 1.00 92.25 105 PHE A C 1
ATOM 838 O O . PHE A 1 105 ? 4.196 -13.494 -17.479 1.00 92.25 105 PHE A O 1
ATOM 845 N N . ALA A 1 106 ? 4.553 -12.650 -15.433 1.00 92.12 106 ALA A N 1
ATOM 846 C CA . ALA A 1 106 ? 5.797 -13.385 -15.256 1.00 92.12 106 ALA A CA 1
ATOM 847 C C . ALA A 1 106 ? 5.521 -14.891 -15.129 1.00 92.12 106 ALA A C 1
ATOM 849 O O . ALA A 1 106 ? 4.559 -15.328 -14.505 1.00 92.12 106 ALA A O 1
ATOM 850 N N . THR A 1 107 ? 6.405 -15.707 -15.702 1.00 93.25 107 THR A N 1
ATOM 851 C CA . THR A 1 107 ? 6.281 -17.177 -15.680 1.00 93.25 107 THR A CA 1
ATOM 852 C C . THR A 1 107 ? 6.498 -17.783 -14.294 1.00 93.25 107 THR A C 1
ATOM 854 O O . THR A 1 107 ? 6.162 -18.941 -14.061 1.00 93.25 107 THR A O 1
ATOM 857 N N . ARG A 1 108 ? 7.083 -17.007 -13.380 1.00 92.94 108 ARG A N 1
ATOM 858 C CA . ARG A 1 108 ? 7.281 -17.320 -11.966 1.00 92.94 108 ARG A CA 1
ATOM 859 C C . ARG A 1 108 ? 7.289 -16.021 -11.153 1.00 92.94 108 ARG A C 1
ATOM 861 O O . ARG A 1 108 ? 7.546 -14.967 -11.742 1.00 92.94 108 ARG A O 1
ATOM 868 N N . PRO A 1 109 ? 7.104 -16.083 -9.823 1.00 91.75 109 PRO A N 1
ATOM 869 C CA . PRO A 1 109 ? 7.275 -14.916 -8.967 1.00 91.75 109 PRO A CA 1
ATOM 870 C C . PRO A 1 109 ? 8.647 -14.258 -9.175 1.00 91.75 109 PRO A C 1
ATOM 872 O O . PRO A 1 109 ? 9.675 -14.941 -9.290 1.00 91.75 109 PRO A O 1
ATOM 875 N N . LEU A 1 110 ? 8.646 -12.928 -9.268 1.00 92.62 110 LEU A N 1
ATOM 876 C CA . LEU A 1 110 ? 9.842 -12.132 -9.538 1.00 92.62 110 LEU A CA 1
ATOM 877 C C . LEU A 1 110 ? 10.564 -11.786 -8.241 1.00 92.62 110 LEU A C 1
ATOM 879 O O . LEU A 1 110 ? 9.940 -11.380 -7.261 1.00 92.62 110 LEU A O 1
ATOM 883 N N . LEU A 1 111 ? 11.893 -11.865 -8.263 1.00 92.56 111 LEU A N 1
ATOM 884 C CA . LEU A 1 111 ? 12.723 -11.289 -7.208 1.00 92.56 111 LEU A CA 1
ATOM 885 C C . LEU A 1 111 ? 12.767 -9.761 -7.354 1.00 92.56 111 LEU A C 1
ATOM 887 O O . LEU A 1 111 ? 12.737 -9.241 -8.470 1.00 92.56 111 LEU A O 1
ATOM 891 N N . VAL A 1 112 ? 12.940 -9.021 -6.255 1.00 90.06 112 VAL A N 1
ATOM 892 C CA . VAL A 1 112 ? 13.084 -7.546 -6.278 1.00 90.06 112 VAL A CA 1
ATOM 893 C C . VAL A 1 112 ? 14.164 -7.084 -7.257 1.00 90.06 112 VAL A C 1
ATOM 895 O O . VAL A 1 112 ? 13.964 -6.121 -7.997 1.00 90.06 112 VAL A O 1
ATOM 898 N N . GLY A 1 113 ? 15.301 -7.785 -7.290 1.00 87.44 113 GLY A N 1
ATOM 899 C CA . GLY A 1 113 ? 16.396 -7.474 -8.208 1.00 87.44 113 GLY A CA 1
ATOM 900 C C . GLY A 1 113 ? 16.020 -7.664 -9.679 1.00 87.44 113 GLY A C 1
ATOM 901 O O . GLY A 1 113 ? 16.461 -6.891 -10.523 1.00 87.44 113 GLY A O 1
ATOM 902 N N . GLU A 1 114 ? 15.175 -8.648 -9.987 1.00 90.38 114 GLU A N 1
ATOM 903 C CA . GLU A 1 114 ? 14.678 -8.896 -11.344 1.00 90.38 114 GLU A CA 1
ATOM 904 C C . GLU A 1 114 ? 13.641 -7.850 -11.733 1.00 90.38 114 GLU A C 1
ATOM 906 O O . GLU A 1 114 ? 13.754 -7.241 -12.796 1.00 90.38 114 GLU A O 1
ATOM 911 N N . LEU A 1 115 ? 12.694 -7.568 -10.833 1.00 90.44 115 LEU A N 1
ATOM 912 C CA . LEU A 1 115 ? 11.693 -6.530 -11.038 1.00 90.44 115 LEU A CA 1
ATOM 913 C C . LEU A 1 115 ? 12.348 -5.162 -11.286 1.00 90.44 115 LEU A C 1
ATOM 915 O O . LEU A 1 115 ? 11.890 -4.399 -12.131 1.00 90.44 115 LEU A O 1
ATOM 919 N N . ARG A 1 116 ? 13.454 -4.843 -10.603 1.00 88.38 116 ARG A N 1
ATOM 920 C CA . ARG A 1 116 ? 14.213 -3.606 -10.856 1.00 88.38 116 ARG A CA 1
ATOM 921 C C . ARG A 1 116 ? 14.592 -3.472 -12.335 1.00 88.38 116 ARG A C 1
ATOM 923 O O . ARG A 1 116 ? 14.393 -2.412 -12.924 1.00 88.38 116 ARG A O 1
ATOM 930 N N . TRP A 1 117 ? 15.096 -4.542 -12.947 1.00 86.06 117 TRP A N 1
ATOM 931 C CA . TRP A 1 117 ? 15.467 -4.536 -14.362 1.00 86.06 117 TRP A CA 1
ATOM 932 C C . TRP A 1 117 ? 14.256 -4.471 -15.285 1.00 86.06 117 TRP A C 1
ATOM 934 O O . TRP A 1 117 ? 14.276 -3.712 -16.253 1.00 86.06 117 TRP A O 1
ATOM 944 N N . THR A 1 118 ? 13.191 -5.214 -14.986 1.00 87.94 118 THR A N 1
ATOM 945 C CA . THR A 1 118 ? 11.989 -5.202 -15.829 1.00 87.94 118 THR A CA 1
ATOM 946 C C . THR A 1 118 ? 11.289 -3.843 -15.816 1.00 87.94 118 THR A C 1
ATOM 948 O O . THR A 1 118 ? 10.748 -3.408 -16.835 1.00 87.94 118 THR A O 1
ATOM 951 N N . MET A 1 119 ? 11.355 -3.128 -14.693 1.00 88.06 119 MET A N 1
ATOM 952 C CA . MET A 1 119 ? 10.842 -1.768 -14.572 1.00 88.06 119 MET A CA 1
ATOM 953 C C . MET A 1 119 ? 11.726 -0.738 -15.281 1.00 88.06 119 MET A C 1
ATOM 955 O O . MET A 1 119 ? 11.203 0.240 -15.805 1.00 88.06 119 MET A O 1
ATOM 959 N N . LEU A 1 120 ? 13.033 -0.977 -15.383 1.00 83.06 120 LEU A N 1
ATOM 960 C CA . LEU A 1 120 ? 13.976 -0.076 -16.045 1.00 83.06 120 LEU A CA 1
ATOM 961 C C . LEU A 1 120 ? 14.015 -0.231 -17.575 1.00 83.06 120 LEU A C 1
ATOM 963 O O . LEU A 1 120 ? 14.253 0.735 -18.300 1.00 83.06 120 LEU A O 1
ATOM 967 N N . ILE A 1 121 ? 13.819 -1.451 -18.074 1.00 77.94 121 ILE A N 1
ATOM 968 C CA . ILE A 1 121 ? 13.936 -1.775 -19.499 1.00 77.94 121 ILE A CA 1
ATOM 969 C C . ILE A 1 121 ? 12.584 -1.555 -20.188 1.00 77.94 121 ILE A C 1
ATOM 971 O O . ILE A 1 121 ? 11.531 -1.924 -19.667 1.00 77.94 121 ILE A O 1
ATOM 975 N N . HIS A 1 122 ? 12.611 -0.944 -21.371 1.00 73.38 122 HIS A N 1
ATOM 976 C CA . HIS A 1 122 ? 11.442 -0.748 -22.231 1.00 73.38 122 HIS A CA 1
ATOM 977 C C . HIS A 1 122 ? 11.726 -1.347 -23.608 1.00 73.38 122 HIS A C 1
ATOM 979 O O . HIS A 1 122 ? 12.872 -1.315 -24.056 1.00 73.38 122 HIS A O 1
ATOM 985 N N . ALA A 1 123 ? 10.693 -1.859 -24.281 1.00 70.38 123 ALA A N 1
ATOM 986 C CA . ALA A 1 123 ? 10.825 -2.384 -25.643 1.00 70.38 123 ALA A CA 1
ATOM 987 C C . ALA A 1 123 ? 11.380 -1.322 -26.611 1.00 70.38 123 ALA A C 1
ATOM 989 O O . ALA A 1 123 ? 12.234 -1.628 -27.436 1.00 70.38 123 ALA A O 1
ATOM 990 N N . ASP A 1 124 ? 10.982 -0.062 -26.417 1.00 70.62 124 ASP A N 1
ATOM 991 C CA . ASP A 1 124 ? 11.402 1.075 -27.243 1.00 70.62 124 ASP A CA 1
ATOM 992 C C . ASP A 1 124 ? 12.617 1.825 -26.669 1.00 70.62 124 ASP A C 1
ATOM 994 O O . ASP A 1 124 ? 12.861 2.986 -26.999 1.00 70.62 124 ASP A O 1
ATOM 998 N N . CYS A 1 125 ? 13.376 1.211 -25.754 1.00 68.50 125 CYS A N 1
ATOM 999 C CA . CYS A 1 125 ? 14.507 1.885 -25.129 1.00 68.50 125 CYS A CA 1
ATOM 1000 C C . CYS A 1 125 ? 15.645 2.083 -26.152 1.00 68.50 125 CYS A C 1
ATOM 1002 O O . CYS A 1 125 ? 16.196 1.095 -26.637 1.00 68.50 125 CYS A O 1
ATOM 1004 N N . PRO A 1 126 ? 16.080 3.326 -26.447 1.00 71.12 126 PRO A N 1
ATOM 1005 C CA . PRO A 1 126 ? 17.175 3.570 -27.393 1.00 71.12 126 PRO A CA 1
ATOM 1006 C C . PRO A 1 126 ? 18.557 3.204 -26.819 1.00 71.12 126 PRO A C 1
ATOM 1008 O O . PRO A 1 126 ? 19.570 3.321 -27.511 1.00 71.12 126 PRO A O 1
ATOM 1011 N N . ARG A 1 127 ? 18.607 2.815 -25.538 1.00 77.94 127 ARG A N 1
ATOM 1012 C CA . ARG A 1 127 ? 19.829 2.527 -24.781 1.00 77.94 127 ARG A CA 1
ATOM 1013 C C . ARG A 1 127 ? 20.377 1.162 -25.186 1.00 77.94 127 ARG A C 1
ATOM 1015 O O . ARG A 1 127 ? 19.633 0.196 -25.328 1.00 77.94 127 ARG A O 1
ATOM 1022 N N . ARG A 1 128 ? 21.693 1.083 -25.365 1.00 77.88 128 ARG A N 1
ATOM 1023 C CA . ARG A 1 128 ? 22.383 -0.075 -25.956 1.00 77.88 128 ARG A CA 1
ATOM 1024 C C . ARG A 1 128 ? 23.057 -0.973 -24.926 1.00 77.88 128 ARG A C 1
ATOM 1026 O O . ARG A 1 128 ? 23.605 -2.010 -25.291 1.00 77.88 128 ARG A O 1
ATOM 1033 N N . SER A 1 129 ? 23.032 -0.598 -23.648 1.00 80.19 129 SER A N 1
ATOM 1034 C CA . SER A 1 129 ? 23.612 -1.394 -22.568 1.00 80.19 129 SER A CA 1
ATOM 1035 C C . SER A 1 129 ? 22.838 -1.263 -21.256 1.00 80.19 129 SER A C 1
ATOM 1037 O O . SER A 1 129 ? 22.181 -0.255 -20.990 1.00 80.19 129 SER A O 1
ATOM 1039 N N . LEU A 1 130 ? 22.967 -2.275 -20.390 1.00 75.50 130 LEU A N 1
ATOM 1040 C CA . LEU A 1 130 ? 22.414 -2.242 -19.031 1.00 75.50 130 LEU A CA 1
ATOM 1041 C C . LEU A 1 130 ? 22.992 -1.085 -18.204 1.00 75.50 130 LEU A C 1
ATOM 1043 O O . LEU A 1 130 ? 22.274 -0.484 -17.412 1.00 75.50 130 LEU A O 1
ATOM 1047 N N . HIS A 1 131 ? 24.261 -0.737 -18.435 1.00 77.69 131 HIS A N 1
ATOM 1048 C CA . HIS A 1 131 ? 24.928 0.386 -17.780 1.00 77.69 131 HIS A CA 1
ATOM 1049 C C . HIS A 1 131 ? 24.309 1.737 -18.177 1.00 77.69 131 HIS A C 1
ATOM 1051 O O . HIS A 1 131 ? 24.041 2.573 -17.318 1.00 77.69 131 HIS A O 1
ATOM 1057 N N . GLU A 1 132 ? 24.009 1.944 -19.464 1.00 76.56 132 GLU A N 1
ATOM 1058 C CA . GLU A 1 132 ? 23.280 3.136 -19.924 1.00 76.56 132 GLU A CA 1
ATOM 1059 C C . GLU A 1 132 ? 21.871 3.201 -19.334 1.00 76.56 132 GLU A C 1
ATOM 1061 O O . GLU A 1 132 ? 21.423 4.271 -18.926 1.00 76.56 132 GLU A O 1
ATOM 1066 N N . CYS A 1 133 ? 21.178 2.061 -19.251 1.00 74.31 133 CYS A N 1
ATOM 1067 C CA . CYS A 1 133 ? 19.882 1.986 -18.589 1.00 74.31 133 CYS A CA 1
ATOM 1068 C C . CYS A 1 133 ? 19.977 2.398 -17.123 1.00 74.31 133 CYS A C 1
ATOM 1070 O O . CYS A 1 133 ? 19.189 3.233 -16.691 1.00 74.31 133 CYS A O 1
ATOM 1072 N N . GLN A 1 134 ? 20.938 1.848 -16.384 1.00 73.81 134 GLN A N 1
ATOM 1073 C CA . GLN A 1 134 ? 21.102 2.093 -14.955 1.00 73.81 134 GLN A CA 1
ATOM 1074 C C . GLN A 1 134 ? 21.448 3.554 -14.652 1.00 73.81 134 GLN A C 1
ATOM 1076 O O . GLN A 1 134 ? 20.876 4.129 -13.737 1.00 73.81 134 GLN A O 1
ATOM 1081 N N . ASN A 1 135 ? 22.321 4.173 -15.448 1.00 72.25 135 ASN A N 1
ATOM 1082 C CA . ASN A 1 135 ? 22.725 5.566 -15.237 1.00 72.25 135 ASN A CA 1
ATOM 1083 C C . ASN A 1 135 ? 21.643 6.581 -15.615 1.00 72.25 135 ASN A C 1
ATOM 1085 O O . ASN A 1 135 ? 21.629 7.691 -15.094 1.00 72.25 135 ASN A O 1
ATOM 1089 N N . ALA A 1 136 ? 20.762 6.225 -16.549 1.00 69.56 136 ALA A N 1
ATOM 1090 C CA . ALA A 1 136 ? 19.703 7.109 -17.020 1.00 69.56 136 ALA A CA 1
ATOM 1091 C C . ALA A 1 136 ? 18.332 6.791 -16.400 1.00 69.56 136 ALA A C 1
ATOM 1093 O O . ALA A 1 136 ? 17.335 7.423 -16.755 1.00 69.56 136 ALA A O 1
ATOM 1094 N N . GLY A 1 137 ? 18.243 5.775 -15.542 1.00 66.69 137 GLY A N 1
ATOM 1095 C CA . GLY A 1 137 ? 17.053 5.469 -14.761 1.00 66.69 137 GLY A CA 1
ATOM 1096 C C . GLY A 1 137 ? 17.180 6.015 -13.351 1.00 66.69 137 GLY A C 1
ATOM 1097 O O . GLY A 1 137 ? 18.130 5.689 -12.652 1.00 66.69 137 GLY A O 1
ATOM 1098 N N . ASP A 1 138 ? 16.181 6.768 -12.902 1.00 68.81 138 ASP A N 1
ATOM 1099 C CA . ASP A 1 138 ? 16.038 7.165 -11.497 1.00 68.81 138 ASP A CA 1
ATOM 1100 C C . ASP A 1 138 ? 15.413 6.018 -10.674 1.00 68.81 138 ASP A C 1
ATOM 1102 O O . ASP A 1 138 ? 14.371 6.159 -10.031 1.00 68.81 138 ASP A O 1
ATOM 1106 N N . TYR A 1 139 ? 15.978 4.811 -10.813 1.00 70.69 139 TYR A N 1
ATOM 1107 C CA . TYR A 1 139 ? 15.460 3.606 -10.168 1.00 70.69 139 TYR A CA 1
ATOM 1108 C C . TYR A 1 139 ? 16.293 3.264 -8.929 1.00 70.69 139 TYR A C 1
ATOM 1110 O O . TYR A 1 139 ? 17.521 3.190 -9.032 1.00 70.69 139 TYR A O 1
ATOM 1118 N N . PRO A 1 140 ? 15.664 3.013 -7.764 1.00 71.12 140 PRO A N 1
ATOM 1119 C CA . PRO A 1 140 ? 16.413 2.768 -6.543 1.00 71.12 140 PRO A CA 1
ATOM 1120 C C . PRO A 1 140 ? 17.311 1.532 -6.651 1.00 71.12 140 PRO A C 1
ATOM 1122 O O . PRO A 1 140 ? 16.861 0.438 -7.009 1.00 71.12 140 PRO A O 1
ATOM 1125 N N . SER A 1 141 ? 18.585 1.700 -6.304 1.00 72.25 141 SER A N 1
ATOM 1126 C CA . SER A 1 141 ? 19.552 0.602 -6.201 1.00 72.25 141 SER A CA 1
ATOM 1127 C C . SER A 1 141 ? 19.383 -0.208 -4.915 1.00 72.25 141 SER A C 1
ATOM 1129 O O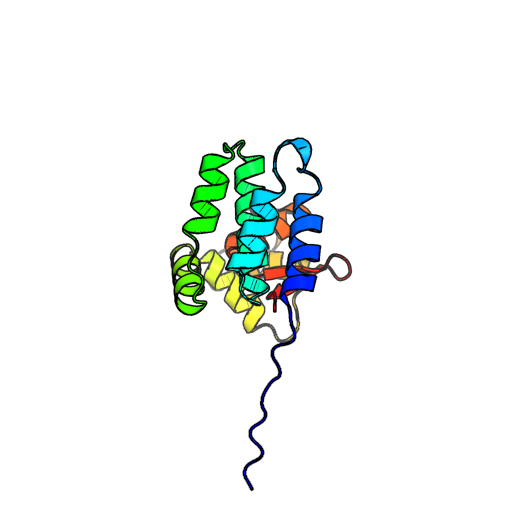 . SER A 1 141 ? 19.754 -1.378 -4.881 1.00 72.25 141 SER A O 1
ATOM 1131 N N . ASP A 1 142 ? 18.794 0.400 -3.889 1.00 84.62 142 ASP A N 1
ATOM 1132 C CA . ASP A 1 142 ? 18.532 -0.206 -2.591 1.00 84.62 142 ASP A CA 1
ATOM 1133 C C . ASP A 1 142 ? 17.225 -1.022 -2.585 1.00 84.62 142 ASP A C 1
ATOM 1135 O O . ASP A 1 142 ? 16.236 -0.669 -3.238 1.00 84.62 142 ASP A O 1
ATOM 1139 N N . ASP A 1 143 ? 17.227 -2.143 -1.865 1.00 83.44 143 ASP A N 1
ATOM 1140 C CA . ASP A 1 143 ? 16.096 -3.075 -1.826 1.00 83.44 143 ASP A CA 1
ATOM 1141 C C . ASP A 1 143 ? 14.926 -2.534 -0.997 1.00 83.44 143 ASP A C 1
ATOM 1143 O O . ASP A 1 143 ? 13.770 -2.789 -1.334 1.00 83.44 143 ASP A O 1
ATOM 1147 N N . GLU A 1 144 ? 15.199 -1.751 0.047 1.00 85.75 144 GLU A N 1
ATOM 1148 C CA . GLU A 1 144 ? 14.161 -1.136 0.874 1.00 85.75 144 GLU A CA 1
ATOM 1149 C C . GLU A 1 144 ? 13.457 -0.010 0.104 1.00 85.75 144 GLU A C 1
ATOM 1151 O O . GLU A 1 144 ? 12.227 0.074 0.071 1.00 85.75 144 GLU A O 1
ATOM 1156 N N . ALA A 1 145 ? 14.216 0.799 -0.633 1.00 87.62 145 ALA A N 1
ATOM 1157 C CA . ALA A 1 145 ? 13.641 1.775 -1.552 1.00 87.62 145 ALA A CA 1
ATOM 1158 C C . ALA A 1 145 ? 12.817 1.112 -2.677 1.00 87.62 145 ALA A C 1
ATOM 1160 O O . ALA A 1 145 ? 11.757 1.622 -3.053 1.00 87.62 145 ALA A O 1
ATOM 1161 N N . MET A 1 146 ? 13.245 -0.053 -3.181 1.00 88.81 146 MET A N 1
ATOM 1162 C CA . MET A 1 146 ? 12.456 -0.835 -4.139 1.00 88.81 146 MET A CA 1
ATOM 1163 C C . MET A 1 146 ? 11.174 -1.402 -3.531 1.00 88.81 146 MET A C 1
ATOM 1165 O O . MET A 1 146 ? 10.125 -1.317 -4.169 1.00 88.81 146 MET A O 1
ATOM 1169 N N . ARG A 1 147 ? 11.229 -1.927 -2.302 1.00 89.50 147 ARG A N 1
ATOM 1170 C CA . ARG A 1 147 ? 10.049 -2.390 -1.557 1.00 89.50 147 ARG A CA 1
ATOM 1171 C C . ARG A 1 147 ? 9.018 -1.271 -1.444 1.00 89.50 147 ARG A C 1
ATOM 1173 O O . ARG A 1 147 ? 7.856 -1.476 -1.792 1.00 89.50 147 ARG A O 1
ATOM 1180 N N . ARG A 1 148 ? 9.437 -0.072 -1.027 1.00 88.88 148 ARG A N 1
ATOM 1181 C CA . ARG A 1 148 ? 8.545 1.098 -0.959 1.00 88.88 148 ARG A CA 1
ATOM 1182 C C . ARG A 1 148 ? 7.964 1.436 -2.322 1.00 88.88 148 ARG A C 1
ATOM 1184 O O . ARG A 1 148 ? 6.763 1.634 -2.435 1.00 88.88 148 ARG A O 1
ATOM 1191 N N . ARG A 1 149 ? 8.780 1.416 -3.379 1.00 90.62 149 ARG A N 1
ATOM 1192 C CA . ARG A 1 149 ? 8.314 1.704 -4.740 1.00 90.62 149 ARG A CA 1
ATOM 1193 C C . ARG A 1 149 ? 7.276 0.696 -5.238 1.00 90.62 149 ARG A C 1
ATOM 1195 O O . ARG A 1 149 ? 6.286 1.116 -5.829 1.00 90.62 149 ARG A O 1
ATOM 1202 N N . VAL A 1 150 ? 7.460 -0.601 -4.977 1.00 92.88 150 VAL A N 1
ATOM 1203 C CA . VAL A 1 150 ? 6.455 -1.644 -5.268 1.00 92.88 150 VAL A CA 1
ATOM 1204 C C . VAL A 1 150 ? 5.146 -1.326 -4.557 1.00 92.88 150 VAL A C 1
ATOM 1206 O O . VAL A 1 150 ? 4.085 -1.345 -5.179 1.00 92.88 150 VAL A O 1
ATOM 1209 N N . GLN A 1 151 ? 5.213 -0.977 -3.273 1.00 91.81 151 GLN A N 1
ATOM 1210 C CA . GLN A 1 151 ? 4.030 -0.645 -2.485 1.00 91.81 151 GLN A CA 1
ATOM 1211 C C . GLN A 1 151 ? 3.339 0.624 -3.001 1.00 91.81 151 GLN A C 1
ATOM 1213 O O . GLN A 1 151 ? 2.126 0.624 -3.170 1.00 91.81 151 GLN A O 1
ATOM 1218 N N . THR A 1 152 ? 4.084 1.679 -3.333 1.00 91.94 152 THR A N 1
ATOM 1219 C CA . THR A 1 152 ? 3.517 2.918 -3.884 1.00 91.94 152 THR A CA 1
ATOM 1220 C C . THR A 1 152 ? 2.860 2.685 -5.244 1.00 91.94 152 THR A C 1
ATOM 1222 O O . THR A 1 152 ? 1.706 3.060 -5.442 1.00 91.94 152 THR A O 1
ATOM 1225 N N . LEU A 1 153 ? 3.562 2.036 -6.179 1.00 93.50 153 LEU A N 1
ATOM 1226 C CA . LEU A 1 153 ? 3.068 1.819 -7.543 1.00 93.50 153 LEU A CA 1
ATOM 1227 C C . LEU A 1 153 ? 1.877 0.857 -7.591 1.00 93.50 153 LEU A C 1
ATOM 1229 O O . LEU A 1 153 ? 0.991 1.042 -8.419 1.00 93.50 153 LEU A O 1
ATOM 1233 N N . SER A 1 154 ? 1.833 -0.137 -6.704 1.00 93.69 154 SER A N 1
ATOM 1234 C CA . SER A 1 154 ? 0.687 -1.047 -6.571 1.00 93.69 154 SER A CA 1
ATOM 1235 C C . SER A 1 154 ? -0.442 -0.484 -5.701 1.00 93.69 154 SER A C 1
ATOM 1237 O O . SER A 1 154 ? -1.443 -1.163 -5.496 1.00 93.69 154 SER A O 1
ATOM 1239 N N . CYS A 1 155 ? -0.287 0.729 -5.158 1.00 91.94 155 CYS A N 1
ATOM 1240 C CA . CYS A 1 155 ? -1.199 1.320 -4.178 1.00 91.94 155 CYS A CA 1
ATOM 1241 C C . CYS A 1 155 ? -1.452 0.410 -2.959 1.00 91.94 155 CYS A C 1
ATOM 1243 O O . CYS A 1 155 ? -2.565 0.335 -2.445 1.00 91.94 155 CYS A O 1
ATOM 1245 N N . GLY A 1 156 ? -0.414 -0.295 -2.508 1.00 91.25 156 GLY A N 1
ATOM 1246 C CA . GLY A 1 156 ? -0.442 -1.186 -1.351 1.00 91.25 156 GLY A CA 1
ATOM 1247 C C . GLY A 1 156 ? -0.955 -2.597 -1.635 1.00 91.25 156 GLY A C 1
ATOM 1248 O O . GLY A 1 156 ? -0.993 -3.391 -0.700 1.00 91.25 156 GLY A O 1
ATOM 1249 N N . LEU A 1 157 ? -1.311 -2.916 -2.886 1.00 92.81 157 LEU A N 1
ATOM 1250 C CA . LEU A 1 157 ? -1.816 -4.235 -3.287 1.00 92.81 157 LEU A CA 1
ATOM 1251 C C . LEU A 1 157 ? -0.723 -5.296 -3.422 1.00 92.81 157 LEU A C 1
ATOM 1253 O O . LEU A 1 157 ? -1.026 -6.485 -3.371 1.00 92.81 157 LEU A O 1
ATOM 1257 N N . ALA A 1 158 ? 0.524 -4.879 -3.629 1.00 93.56 158 ALA A N 1
ATOM 1258 C CA . ALA A 1 158 ? 1.661 -5.776 -3.734 1.00 93.56 158 ALA A CA 1
ATOM 1259 C C . ALA A 1 158 ? 2.697 -5.485 -2.651 1.00 93.56 158 ALA A C 1
ATOM 1261 O O . ALA A 1 158 ? 2.907 -4.343 -2.224 1.00 93.56 158 ALA A O 1
ATOM 1262 N N . GLU A 1 159 ? 3.385 -6.539 -2.239 1.00 91.94 159 GLU A N 1
ATOM 1263 C CA . GLU A 1 159 ? 4.446 -6.489 -1.252 1.00 91.94 159 GLU A CA 1
ATOM 1264 C C . GLU A 1 159 ? 5.688 -7.246 -1.711 1.00 91.94 159 GLU A C 1
ATOM 1266 O O . GLU A 1 159 ? 5.742 -7.850 -2.782 1.00 91.94 159 GLU A O 1
ATOM 1271 N N . THR A 1 160 ? 6.716 -7.176 -0.873 1.00 91.12 160 THR A N 1
ATOM 1272 C CA . THR A 1 160 ? 7.932 -7.957 -1.021 1.00 91.12 160 THR A CA 1
ATOM 1273 C C . THR A 1 160 ? 8.105 -8.828 0.208 1.00 91.12 160 THR A C 1
ATOM 1275 O O . THR A 1 160 ? 8.144 -8.307 1.326 1.00 91.12 160 THR A O 1
ATOM 1278 N N . THR A 1 161 ? 8.274 -10.131 0.020 1.00 85.94 161 THR A N 1
ATOM 1279 C CA . THR A 1 161 ? 8.508 -11.039 1.143 1.00 85.94 161 THR A CA 1
ATOM 1280 C C . THR A 1 161 ? 9.865 -10.755 1.794 1.00 85.94 161 THR A C 1
ATOM 1282 O O . THR A 1 161 ? 10.841 -10.379 1.137 1.00 85.94 161 THR A O 1
ATOM 1285 N N . SER A 1 162 ? 9.928 -10.847 3.119 1.00 73.19 162 SER A N 1
ATOM 1286 C CA . SER A 1 162 ? 11.127 -10.511 3.904 1.00 73.19 162 SER A CA 1
ATOM 1287 C C . SER A 1 162 ? 12.277 -11.502 3.695 1.00 73.19 162 SER A C 1
ATOM 1289 O O . SER A 1 162 ? 13.440 -11.143 3.848 1.00 73.19 162 SER A O 1
ATOM 1291 N N . ASP A 1 163 ? 11.944 -12.739 3.340 1.00 73.38 163 ASP A N 1
ATOM 1292 C CA . ASP A 1 163 ? 12.820 -13.904 3.267 1.00 73.38 163 ASP A CA 1
ATOM 1293 C C . ASP A 1 163 ? 13.418 -14.112 1.867 1.00 73.38 163 ASP A C 1
ATOM 1295 O O . ASP A 1 163 ? 14.635 -14.115 1.689 1.00 73.38 163 ASP A O 1
ATOM 1299 N N . ALA A 1 164 ? 12.560 -14.240 0.859 1.00 66.88 164 ALA A N 1
ATOM 1300 C CA . ALA A 1 164 ? 12.923 -14.573 -0.509 1.00 66.88 164 ALA A CA 1
ATOM 1301 C C . ALA A 1 164 ? 13.032 -13.335 -1.409 1.00 66.88 164 ALA A C 1
ATOM 1303 O O . ALA A 1 164 ? 13.427 -13.454 -2.568 1.00 66.88 164 ALA A O 1
ATOM 1304 N N . LYS A 1 165 ? 12.688 -12.143 -0.891 1.00 84.81 165 LYS A N 1
ATOM 1305 C CA . LYS A 1 165 ? 12.599 -10.892 -1.664 1.00 84.81 165 LYS A CA 1
ATOM 1306 C C . LYS A 1 165 ? 11.753 -11.075 -2.925 1.00 84.81 165 LYS A C 1
ATOM 1308 O O . LYS A 1 165 ? 12.082 -10.539 -3.984 1.00 84.81 165 LYS A O 1
ATOM 1313 N N . ILE A 1 166 ? 10.689 -11.865 -2.810 1.00 91.81 166 ILE A N 1
ATOM 1314 C CA . ILE A 1 166 ? 9.751 -12.130 -3.896 1.00 91.81 166 ILE A CA 1
ATOM 1315 C C . ILE A 1 166 ? 8.687 -11.044 -3.886 1.00 91.81 166 ILE A C 1
ATOM 1317 O O . ILE 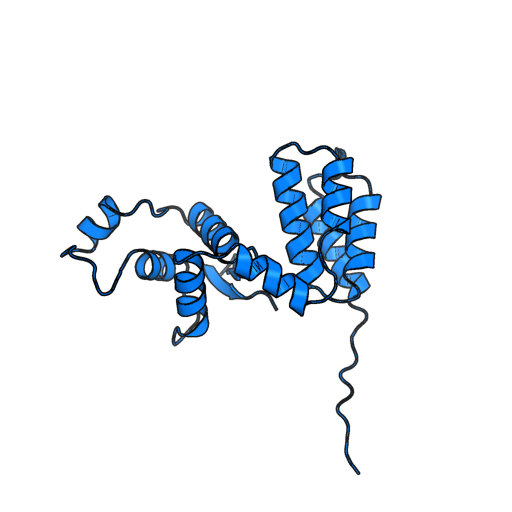A 1 166 ? 8.224 -10.638 -2.822 1.00 91.81 166 ILE A O 1
ATOM 1321 N N . VAL A 1 167 ? 8.300 -10.578 -5.068 1.00 92.44 167 VAL A N 1
ATOM 1322 C CA . VAL A 1 167 ? 7.199 -9.634 -5.249 1.00 92.44 167 VAL A CA 1
ATOM 1323 C C . VAL A 1 167 ? 5.906 -10.403 -5.493 1.00 92.44 167 VAL A C 1
ATOM 1325 O O . VAL A 1 167 ? 5.846 -11.228 -6.405 1.00 92.44 167 VAL A O 1
ATOM 1328 N N . GLN A 1 168 ? 4.878 -10.120 -4.693 1.00 92.19 168 GLN A N 1
ATOM 1329 C CA . GLN A 1 168 ? 3.583 -10.803 -4.753 1.00 92.19 168 GLN A CA 1
ATOM 1330 C C . GLN A 1 168 ? 2.417 -9.859 -4.450 1.00 92.19 168 GLN A C 1
ATOM 1332 O O . GLN A 1 168 ? 2.613 -8.810 -3.832 1.00 92.19 168 GLN A O 1
ATOM 1337 N N . PHE A 1 169 ? 1.209 -10.238 -4.876 1.00 91.44 169 PHE A N 1
ATOM 1338 C CA . PHE A 1 169 ? -0.019 -9.602 -4.406 1.00 91.44 169 PHE A CA 1
ATOM 1339 C C . PHE A 1 169 ? -0.372 -10.082 -3.004 1.00 91.44 169 PHE A C 1
ATOM 1341 O O . PHE A 1 169 ? -0.003 -11.177 -2.589 1.00 91.44 169 PHE A O 1
ATOM 1348 N N . ILE A 1 170 ? -1.104 -9.237 -2.295 1.00 86.56 170 ILE A N 1
ATOM 1349 C CA . ILE A 1 170 ? -1.662 -9.555 -0.988 1.00 86.56 170 ILE A CA 1
ATOM 1350 C C . ILE A 1 170 ? -3.036 -10.182 -1.210 1.00 86.56 170 ILE A C 1
ATOM 1352 O O . ILE A 1 170 ? -3.824 -9.676 -2.018 1.00 86.56 170 ILE A O 1
ATOM 1356 N N . HIS A 1 171 ? -3.289 -11.291 -0.523 1.00 71.81 171 HIS A N 1
ATOM 1357 C CA . HIS A 1 171 ? -4.480 -12.125 -0.666 1.00 71.81 171 HIS A CA 1
ATOM 1358 C C . HIS A 1 171 ? -5.225 -12.224 0.660 1.00 71.81 171 HIS A C 1
ATOM 1360 O O . HIS A 1 171 ? -4.537 -12.332 1.699 1.00 71.81 171 HIS A O 1
#

Foldseek 3Di:
DDPDPPPPLPPCLVVLLVVLCVLCVVVCVQDPPVLSVLLSVLLRSPNLSSQLLSVVLVVCVVVVHHPVVSVVVSVPQDNDPVVNVVVQVVLADPLLVQLVCCQVPPPDFDALVRSLQSSQDDPPDPDDDPVSSVVPDPGDPDLVSSQVVSCVNPSNQWGADPPRNTIHGDD

Sequence (171 aa):
MDSVFEIWVEENDSDISIFVKGELSSFRVRMPSAIPDLITERANGVFLWAWLVVKQVLDLEMEGAGLKKIEAVVLTVPRELDKLYSKLVEKMGSESLKLIQWICFATRPLLVGELRWTMLIHADCPRRSLHECQNAGDYPSDDEAMRRRVQTLSCGLAETTSDAKIVQFIH

Organism: Tolypocladium ophioglossoides (strain CBS 100239) (NCBI:txid1163406)